Protein 6OWD (pdb70)

Sequence (56 aa):
QIARLQRQIRALQRQNARLQRQIRRALQWQQIARLQRQIRALQRQNARLQRQIRALQW

Solvent-accessible surface area: 4938 Å² total; per-residue (Å²): 111,74,55,129,5,92,160,57,6,164,62,29,62,164,69,21,44,126,5,100,150,76,13,199,87,53,110,283,138,59,51,148,23,76,150,75,5,134,42,15,64,164,88,13,51,152,30,60,127,73,0,138,86,74,98,300

B-factor: mean 40.39, std 10.52, range [23.93, 102.71]

Radius of gyration: 13.15 Å; Cα contacts (8 Å, |Δi|>4): 37; chains: 2; bounding box: 42×14×16 Å

Secondary structure (P-SEA, 3-state):
caaaaaaaaaaaaaaaaaaaaaaaaacc/caaaaaaaaaaaaaaaaaaaaaaaaacc

Foldseek 3Di:
DVVVVVVVVVVVVVVVVVVVVVVVVPDD/DVVVVVVVVVVVVVVVVVVVVVVVVVDD

Structure (mmCIF, N/CA/C/O backbone):
data_6OWD
#
_entry.id   6OWD
#
_cell.length_a   74.730
_cell.length_b   31.290
_cell.length_c   23.930
_cell.angle_alpha   90.000
_cell.angle_beta   101.720
_cell.angle_gamma   90.000
#
_symmetry.space_group_name_H-M   'C 1 2 1'
#
loop_
_entity.id
_entity.type
_entity.pdbx_description
1 polymer R+7
2 non-polymer 'CHLORIDE ION'
3 water water
#
loop_
_atom_site.group_PDB
_atom_site.id
_atom_site.type_symbol
_atom_site.label_atom_id
_atom_site.label_alt_id
_atom_site.label_comp_id
_atom_site.label_asym_id
_atom_site.label_entity_id
_atom_site.label_seq_id
_atom_site.pdbx_PDB_ins_code
_atom_site.Cartn_x
_atom_site.Cartn_y
_atom_site.Cartn_z
_atom_site.occupancy
_atom_site.B_iso_or_equiv
_atom_site.auth_seq_id
_atom_site.auth_comp_id
_atom_site.auth_asym_id
_atom_site.auth_atom_id
_atom_site.pdbx_PDB_model_num
ATOM 7 N N . GLN A 1 2 ? 31.65100 -8.61100 16.23600 1.000 36.84000 1 GLN A N 1
ATOM 8 C CA . GLN A 1 2 ? 30.77500 -8.40600 15.10000 1.000 32.52000 1 GLN A CA 1
ATOM 9 C C . GLN A 1 2 ? 30.18800 -9.67600 14.56800 1.000 30.27000 1 GLN A C 1
ATOM 10 O O . GLN A 1 2 ? 28.99100 -9.65200 14.23200 1.000 34.58000 1 GLN A O 1
ATOM 24 N N . ILE A 1 3 ? 30.98000 -10.75500 14.51000 1.000 28.94000 2 ILE A N 1
ATOM 25 C CA . ILE A 1 3 ? 30.44200 -12.00500 13.97800 1.000 26.18000 2 ILE A CA 1
ATOM 26 C C . ILE A 1 3 ? 29.24100 -12.44700 14.80300 1.000 28.32000 2 ILE A C 1
ATOM 27 O O . ILE A 1 3 ? 28.19200 -12.82400 14.24200 1.000 28.85000 2 ILE A O 1
ATOM 43 N N . ALA A 1 4 ? 29.38200 -12.52200 16.13600 1.000 30.22000 3 ALA A N 1
ATOM 44 C CA . ALA A 1 4 ? 28.25300 -12.92000 16.97900 1.000 29.32000 3 ALA A CA 1
ATOM 45 C C . ALA A 1 4 ? 27.04800 -12.00400 16.80700 1.000 30.67000 3 ALA A C 1
ATOM 46 O O . ALA A 1 4 ? 25.89800 -12.47500 16.73800 1.000 27.87000 3 ALA A O 1
ATOM 53 N N . ARG A 1 5 ? 27.28500 -10.70000 16.73400 1.000 31.50000 4 ARG A N 1
ATOM 54 C CA . ARG A 1 5 ? 26.16400 -9.77200 16.61100 1.000 30.74000 4 ARG A CA 1
ATOM 55 C C . ARG A 1 5 ? 25.41400 -10.03400 15.30600 1.000 27.87000 4 ARG A C 1
ATOM 56 O O . ARG A 1 5 ? 24.19100 -10.07300 15.26200 1.000 29.57000 4 ARG A O 1
ATOM 77 N N . LEU A 1 6 ? 26.15300 -10.22200 14.22200 1.000 29.96000 5 LEU A N 1
ATOM 78 C CA . LEU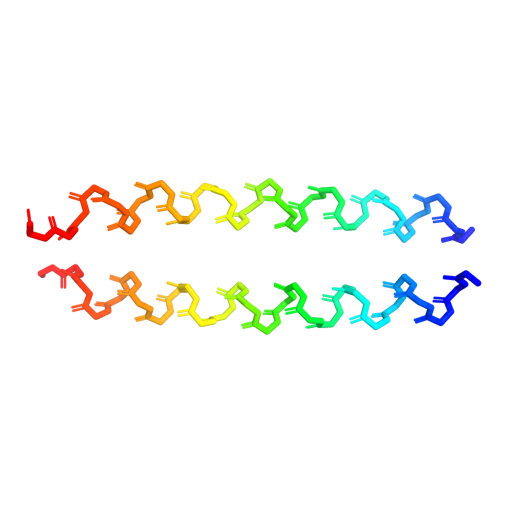 A 1 6 ? 25.52100 -10.47500 12.92100 1.000 25.81000 5 LEU A CA 1
ATOM 79 C C . LEU A 1 6 ? 24.78700 -11.81400 12.89600 1.000 25.57000 5 LEU A C 1
ATOM 80 O O . LEU A 1 6 ? 23.71000 -11.93700 12.31600 1.000 28.91000 5 LEU A O 1
ATOM 96 N N . GLN A 1 7 ? 25.39900 -12.86100 13.40700 1.000 26.52000 6 GLN A N 1
ATOM 97 C CA . GLN A 1 7 ? 24.69400 -14.13000 13.45300 1.000 25.33000 6 GLN A CA 1
ATOM 98 C C . GLN A 1 7 ? 23.43700 -14.06000 14.28500 1.000 27.28000 6 GLN A C 1
ATOM 99 O O . GLN A 1 7 ? 22.39500 -14.58600 13.85700 1.000 30.33000 6 GLN A O 1
ATOM 113 N N . ARG A 1 8 ? 23.48500 -13.41500 15.46100 1.000 26.39000 7 ARG A N 1
ATOM 114 C CA . ARG A 1 8 ? 22.24500 -13.24000 16.23200 1.000 25.66000 7 ARG A CA 1
ATOM 115 C C . ARG A 1 8 ? 21.2050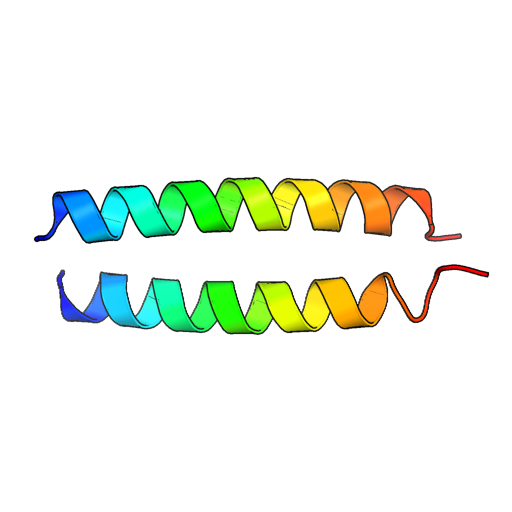0 -12.43700 15.46100 1.000 31.04000 7 ARG A C 1
ATOM 116 O O . ARG A 1 8 ? 20.01300 -12.73500 15.53000 1.000 28.18000 7 ARG A O 1
ATOM 137 N N . GLN A 1 9 ? 21.63400 -11.40400 14.73600 1.000 27.63000 8 GLN A N 1
ATOM 138 C CA . GLN A 1 9 ? 20.68700 -10.58800 13.99100 1.000 28.38000 8 GLN A CA 1
ATOM 139 C C . GLN A 1 9 ? 20.02000 -11.39500 12.87200 1.000 27.15000 8 GLN A C 1
ATOM 140 O O . GLN A 1 9 ? 18.80900 -11.27000 12.62100 1.000 29.08000 8 GLN A O 1
ATOM 154 N N . ILE A 1 10 ? 20.77200 -12.30300 12.25600 1.000 28.14000 9 ILE A N 1
ATOM 155 C CA . ILE A 1 10 ? 20.18000 -13.12100 11.20800 1.000 27.28000 9 ILE A CA 1
ATOM 156 C C . ILE A 1 10 ? 19.12300 -14.01500 11.78800 1.000 27.98000 9 ILE A C 1
ATOM 157 O O . ILE A 1 10 ? 18.03000 -14.14500 11.21800 1.000 28.52000 9 ILE A O 1
ATOM 173 N N . ARG A 1 11 ? 19.43500 -14.65400 12.92600 1.000 30.81000 10 ARG A N 1
ATOM 174 C CA . ARG A 1 11 ? 18.46200 -15.56600 13.51500 1.000 30.86000 10 ARG A CA 1
ATOM 175 C C . ARG A 1 11 ? 17.20600 -14.81000 13.96500 1.000 32.55000 10 ARG A C 1
ATOM 176 O O . ARG A 1 11 ? 16.09600 -15.27800 13.71600 1.000 30.76000 10 ARG A O 1
ATOM 197 N N . ALA A 1 12 ? 17.35400 -13.58300 14.46400 1.000 28.89000 11 ALA A N 1
ATOM 198 C CA . ALA A 1 12 ? 16.21500 -12.74400 14.83600 1.000 28.25000 11 ALA A CA 1
ATOM 199 C C . ALA A 1 12 ? 15.36900 -12.38900 13.62600 1.000 32.30000 11 ALA A C 1
ATOM 200 O O . ALA A 1 12 ? 14.15100 -12.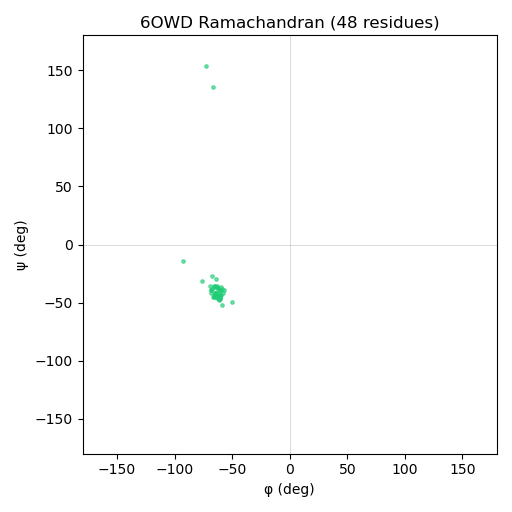49400 13.66400 1.000 33.77000 11 ALA A O 1
ATOM 207 N N . LEU A 1 13 ? 16.01300 -12.06500 12.51700 1.000 27.45000 12 LEU A N 1
ATOM 208 C CA . LEU A 1 13 ? 15.32600 -11.70800 11.29100 1.000 23.93000 12 LEU A CA 1
ATOM 209 C C . LEU A 1 13 ? 14.60200 -12.89700 10.70900 1.000 31.12000 12 LEU A C 1
ATOM 210 O O . LEU A 1 13 ? 13.56500 -12.77000 10.06600 1.000 30.95000 12 LEU A O 1
ATOM 226 N N . GLN A 1 14 ? 15.21400 -14.05300 10.80700 1.000 26.51000 13 GLN A N 1
ATOM 227 C CA . GLN A 1 14 ? 14.54700 -15.26500 10.35800 1.000 29.55000 13 GLN A CA 1
ATOM 228 C C . GLN A 1 14 ? 13.31100 -15.58400 11.19700 1.000 32.46000 13 GLN A C 1
ATOM 229 O O . GLN A 1 14 ? 12.31200 -16.05300 10.64900 1.000 31.21000 13 GLN A O 1
ATOM 243 N N . ARG A 1 15 ? 13.39300 -15.41400 12.51900 1.000 29.97000 14 ARG A N 1
ATOM 244 C CA . ARG A 1 15 ? 12.22900 -15.56300 13.38700 1.000 29.21000 14 ARG A CA 1
ATOM 245 C C . ARG A 1 15 ? 11.15600 -14.54500 13.01500 1.000 31.90000 14 ARG A C 1
ATOM 246 O O . ARG A 1 15 ? 9.98700 -14.88200 12.90000 1.000 34.96000 14 ARG A O 1
ATOM 267 N N . GLN A 1 16 ? 11.54300 -13.29500 12.77300 1.000 33.80000 15 GLN A N 1
ATOM 268 C CA . GLN A 1 16 ? 10.55900 -12.30900 12.33900 1.000 30.00000 15 GLN A CA 1
ATOM 269 C C . GLN A 1 16 ? 9.90800 -12.71200 11.02100 1.000 31.97000 15 GLN A C 1
ATOM 270 O O . GLN A 1 16 ? 8.70000 -12.59700 10.86200 1.000 30.35000 15 GLN A O 1
ATOM 284 N N . ASN A 1 17 ? 10.71600 -13.16700 10.05300 1.000 32.82000 16 ASN A N 1
ATOM 285 C CA . ASN A 1 17 ? 10.20600 -13.65400 8.78300 1.000 32.76000 16 ASN A CA 1
ATOM 286 C C . ASN A 1 17 ? 9.10200 -14.67100 9.00100 1.000 33.96000 16 ASN A C 1
ATOM 287 O O . ASN A 1 17 ? 8.09000 -14.65600 8.31300 1.000 33.24000 16 ASN A O 1
ATOM 298 N N . ALA A 1 18 ? 9.35000 -15.64100 9.85800 1.000 31.22000 17 ALA A N 1
ATOM 299 C CA . ALA A 1 18 ? 8.33400 -16.65300 10.08500 1.000 28.77000 17 ALA A CA 1
ATOM 300 C C . ALA A 1 18 ? 7.09900 -16.04400 10.70400 1.000 35.33000 17 ALA A C 1
ATOM 301 O O . ALA A 1 18 ? 5.98700 -16.42500 10.35200 1.000 37.97000 17 ALA A O 1
ATOM 308 N N . ARG A 1 19 ? 7.26800 -15.12300 11.66500 1.000 28.24000 18 ARG A N 1
ATOM 309 C CA . ARG A 1 19 ? 6.09800 -14.49400 12.26900 1.000 29.99000 18 ARG A CA 1
ATOM 310 C C . ARG A 1 19 ? 5.26800 -13.71400 11.25000 1.000 30.05000 18 ARG A C 1
ATOM 311 O O . ARG A 1 19 ? 4.04900 -13.66600 11.33900 1.000 33.65000 18 ARG A O 1
ATOM 332 N N . LEU A 1 20 ? 5.92000 -13.03900 10.32800 1.000 29.10000 19 LEU A N 1
ATOM 333 C CA . LEU A 1 20 ? 5.21200 -12.33400 9.27000 1.000 29.05000 19 LEU A CA 1
ATOM 334 C C . LEU A 1 20 ? 4.47900 -13.29700 8.34700 1.000 30.09000 19 LEU A C 1
ATOM 335 O O . LEU A 1 20 ? 3.37000 -12.99200 7.91600 1.000 29.13000 19 LEU A O 1
ATOM 351 N N . GLN A 1 21 ? 5.10700 -14.39500 7.93200 1.000 29.96000 20 GLN A N 1
ATOM 352 C CA . GLN A 1 21 ? 4.40000 -15.32100 7.06600 1.000 31.30000 20 GLN A CA 1
ATOM 353 C C . GLN A 1 21 ? 3.16800 -15.81500 7.75400 1.000 33.00000 20 GLN A C 1
ATOM 354 O O . GLN A 1 21 ? 2.15100 -16.03000 7.10400 1.000 35.25000 20 GLN A O 1
ATOM 368 N N . ARG A 1 22 ? 3.27300 -16.05300 9.07200 1.000 33.40000 21 ARG A N 1
ATOM 369 C C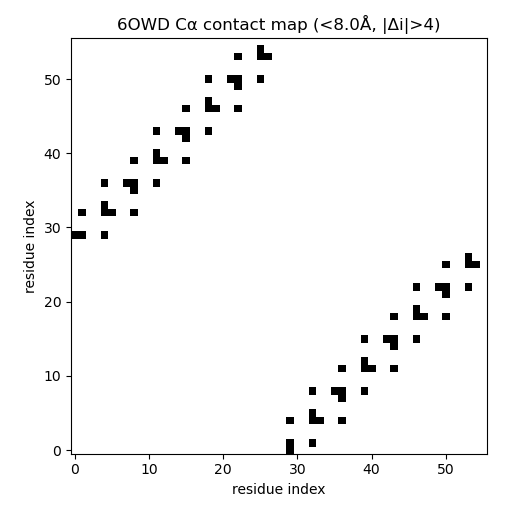A . ARG A 1 22 ? 2.13200 -16.51400 9.84900 1.000 29.86000 21 ARG A CA 1
ATOM 370 C C . ARG A 1 22 ? 1.01800 -15.50000 9.76700 1.000 33.25000 21 ARG A C 1
ATOM 371 O O . ARG A 1 22 ? -0.15700 -15.87200 9.65600 1.000 32.54000 21 ARG A O 1
ATOM 392 N N . GLN A 1 23 ? 1.38000 -14.22400 9.88900 1.000 32.84000 22 GLN A N 1
ATOM 393 C CA . GLN A 1 23 ? 0.38700 -13.16100 9.87400 1.000 30.09000 22 GLN A CA 1
ATOM 394 C C . GLN A 1 23 ? -0.26600 -13.11300 8.52000 1.000 28.61000 22 GLN A C 1
ATOM 395 O O . GLN A 1 23 ? -1.46200 -12.88800 8.40800 1.000 32.50000 22 GLN A O 1
ATOM 409 N N . ILE A 1 24 ? 0.53700 -13.21700 7.45900 1.000 29.83000 23 ILE A N 1
ATOM 410 C CA . ILE A 1 24 ? -0.07800 -13.11800 6.14200 1.000 28.88000 23 ILE A CA 1
ATOM 411 C C . ILE A 1 24 ? -1.05900 -14.24700 5.93600 1.000 34.76000 23 ILE A C 1
ATOM 412 O O . ILE A 1 24 ? -2.17000 -14.04900 5.42700 1.000 31.99000 23 ILE A O 1
ATOM 428 N N A ARG A 1 25 ? -0.68500 -15.46900 6.32000 0.520 34.23000 24 ARG A N 1
ATOM 429 N N B ARG A 1 25 ? -0.68300 -15.46900 6.32000 0.480 34.26000 24 ARG A N 1
ATOM 430 C CA A ARG A 1 25 ? -1.58800 -16.60100 6.15800 0.520 36.14000 24 ARG A CA 1
ATOM 431 C CA B ARG A 1 25 ? -1.57900 -16.60700 6.16500 0.480 36.18000 24 ARG A CA 1
ATOM 432 C C A ARG A 1 25 ? -2.87900 -16.38600 6.92800 0.520 35.80000 24 ARG A C 1
ATOM 433 C C B ARG A 1 25 ? -2.87300 -16.39900 6.93300 0.480 35.80000 24 ARG A C 1
ATOM 434 O O A ARG A 1 25 ? -3.97300 -16.64900 6.41300 0.520 34.89000 24 ARG A O 1
ATOM 435 O O B ARG A 1 25 ? -3.96200 -16.68700 6.42400 0.480 34.84000 24 ARG A O 1
ATOM 476 N N . ALA A 1 26 ? -2.78300 -15.87300 8.15400 1.000 30.16000 25 ALA A N 1
ATOM 477 C CA . ALA A 1 26 ? -3.99700 -15.57100 8.91800 1.000 29.66000 25 ALA A CA 1
ATOM 478 C C . ALA A 1 26 ? -4.87500 -14.51200 8.26400 1.000 35.98000 25 ALA A C 1
ATOM 479 O O . ALA A 1 26 ? -6.10700 -14.58000 8.37100 1.000 35.18000 25 ALA A O 1
ATOM 486 N N . LEU A 1 27 ? -4.26700 -13.48800 7.67500 1.000 33.36000 26 LEU A N 1
ATOM 487 C CA . LEU A 1 27 ? -5.01900 -12.39300 7.08600 1.000 32.45000 26 LEU A CA 1
ATOM 488 C C . LEU A 1 27 ? -5.6480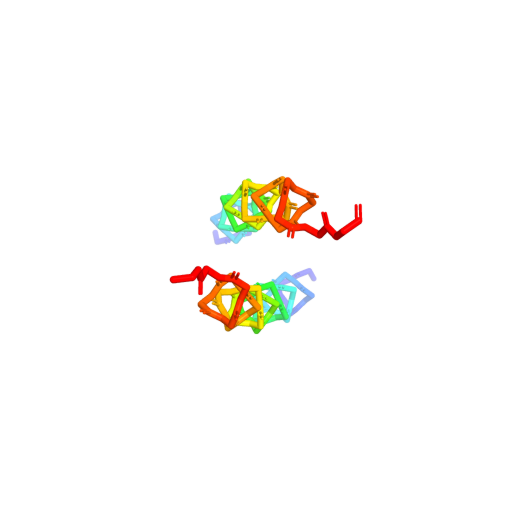0 -12.74700 5.75100 1.000 40.42000 26 LEU A C 1
ATOM 489 O O . LEU A 1 27 ? -6.67900 -12.16600 5.39100 1.000 39.95000 26 LEU A O 1
ATOM 505 N N . GLN A 1 28 ? -5.01900 -13.61200 4.98100 1.000 34.55000 27 GLN A N 1
ATOM 506 C CA . GLN A 1 28 ? -5.54300 -13.94500 3.66000 1.000 42.47000 27 GLN A CA 1
ATOM 507 C C . GLN A 1 28 ? -6.86300 -14.69700 3.82000 1.000 47.19000 27 GLN A C 1
ATOM 508 O O . GLN A 1 28 ? -7.02600 -15.51500 4.73500 1.000 37.23000 27 GLN A O 1
ATOM 522 N N . TRP 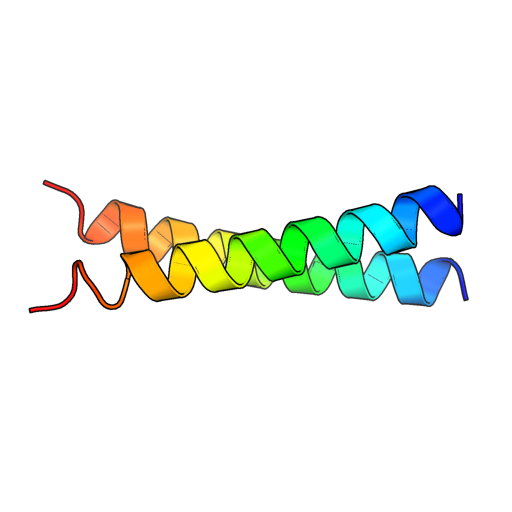A 1 29 ? -7.85600 -14.30800 3.01200 1.000 38.15000 28 TRP A N 1
ATOM 523 C CA . TRP A 1 29 ? -9.14000 -14.96800 3.03600 1.0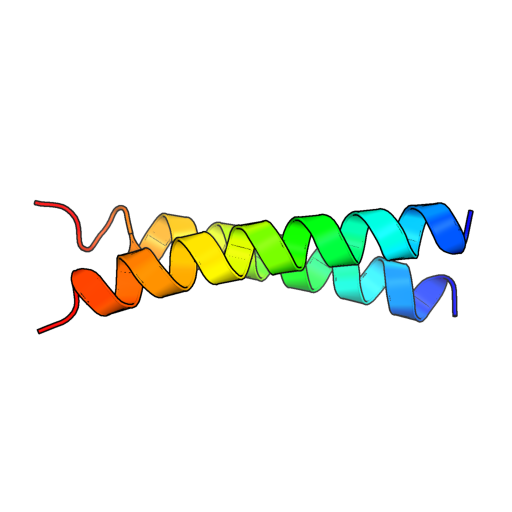00 47.14000 28 TRP A CA 1
ATOM 524 C C . TRP A 1 29 ? -9.13000 -16.24800 2.19800 1.000 53.80000 28 TRP A C 1
ATOM 554 N N A GLN B 1 2 ? 33.82400 -13.71400 5.55300 0.450 29.42000 1 GLN B N 1
ATOM 555 N N B GLN B 1 2 ? 33.78800 -13.73600 5.54700 0.550 29.39000 1 GLN B N 1
ATOM 556 C CA A GLN B 1 2 ? 32.68500 -14.15700 6.36900 0.450 29.95000 1 GLN B CA 1
ATOM 557 C CA B GLN B 1 2 ? 32.67300 -14.17800 6.40000 0.550 29.93000 1 GLN B CA 1
ATOM 558 C C A GLN B 1 2 ? 31.77700 -13.01400 6.80500 0.450 27.82000 1 GLN B C 1
ATOM 559 C C B GLN B 1 2 ? 31.78100 -13.03700 6.86800 0.550 27.81000 1 GLN B C 1
ATOM 560 O O A GLN B 1 2 ? 30.55000 -13.15200 6.79400 0.450 29.55000 1 GLN B O 1
ATOM 561 O O B GLN B 1 2 ? 30.56200 -13.20200 6.94300 0.550 29.58000 1 GLN B O 1
ATOM 588 N N . ILE B 1 3 ? 32.38000 -11.89300 7.22000 1.000 32.25000 2 ILE B N 1
ATOM 589 C CA . ILE B 1 3 ? 31.58300 -10.80300 7.78300 1.000 27.97000 2 ILE B CA 1
ATOM 590 C C . ILE B 1 3 ? 30.72000 -10.20000 6.68500 1.000 27.68000 2 ILE B C 1
ATOM 591 O O . ILE B 1 3 ? 29.52300 -9.98500 6.87600 1.000 28.62000 2 ILE B O 1
ATOM 607 N N . ALA B 1 4 ? 31.28100 -9.99300 5.50600 1.000 31.27000 3 ALA B N 1
ATOM 608 C CA . ALA B 1 4 ? 30.49000 -9.42800 4.41900 1.000 31.25000 3 ALA B CA 1
ATOM 609 C C . ALA B 1 4 ? 29.40600 -10.38700 3.94900 1.000 28.34000 3 ALA B C 1
ATOM 610 O O . ALA B 1 4 ? 28.33000 -9.92500 3.52100 1.000 28.87000 3 ALA B O 1
ATOM 617 N N . ARG B 1 5 ? 29.62200 -11.71900 4.11700 1.000 29.54000 4 ARG B N 1
ATOM 618 C CA . ARG B 1 5 ? 28.56700 -12.68400 3.76400 1.000 26.29000 4 ARG B CA 1
ATOM 619 C C . ARG B 1 5 ? 27.39300 -12.55600 4.71800 1.000 24.93000 4 ARG B C 1
ATOM 620 O O . ARG B 1 5 ? 26.20900 -12.63300 4.32300 1.000 29.97000 4 ARG B O 1
ATOM 641 N N . LEU B 1 6 ? 27.73000 -12.40200 5.99400 1.000 29.21000 5 LEU B N 1
ATOM 642 C CA . LEU B 1 6 ? 26.70900 -12.20500 6.98400 1.000 25.94000 5 LEU B CA 1
ATOM 643 C C . LEU B 1 6 ? 25.95600 -10.97100 6.66500 1.000 26.81000 5 LEU B C 1
ATOM 644 O O . LEU B 1 6 ? 24.74500 -10.93500 6.85100 1.000 28.96000 5 LEU B O 1
ATOM 660 N N . GLN B 1 7 ? 26.66900 -9.90700 6.33600 1.000 26.65000 6 GLN B N 1
ATOM 661 C CA . GLN B 1 7 ? 26.01700 -8.62100 6.08400 1.000 29.67000 6 GLN B CA 1
ATOM 662 C C . GLN B 1 7 ? 25.09300 -8.69900 4.87900 1.000 30.58000 6 GLN B C 1
ATOM 663 O O . GLN B 1 7 ? 23.95500 -8.17000 4.92300 1.000 28.21000 6 GLN B O 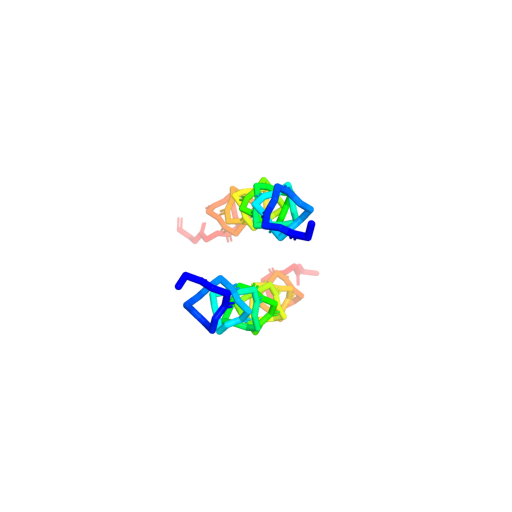1
ATOM 677 N N . ARG B 1 8 ? 25.48000 -9.48700 3.85900 1.000 28.49000 7 ARG B N 1
ATOM 678 C CA . ARG B 1 8 ? 24.61000 -9.63600 2.68300 1.000 31.40000 7 ARG B CA 1
ATOM 679 C C . ARG B 1 8 ? 23.35700 -10.42700 3.03300 1.000 28.21000 7 ARG B C 1
ATOM 680 O O . ARG B 1 8 ? 22.27900 -10.11800 2.52100 1.000 30.92000 7 ARG B O 1
ATOM 701 N N . GLN B 1 9 ? 23.47700 -11.42500 3.91900 1.000 29.18000 8 GLN B N 1
ATOM 702 C CA . GLN B 1 9 ? 22.34300 -12.23800 4.34300 1.000 29.99000 8 GLN B CA 1
ATOM 703 C C . GLN B 1 9 ? 21.37000 -11.41200 5.16500 1.000 32.93000 8 GLN B C 1
ATOM 704 O O . GLN B 1 9 ? 20.14700 -11.54800 5.01600 1.000 30.76000 8 GLN B O 1
ATOM 718 N N . ILE B 1 10 ? 21.90700 -10.53000 6.01000 1.000 26.65000 9 ILE B N 1
ATOM 719 C CA . ILE B 1 10 ? 21.03000 -9.60600 6.71900 1.000 27.54000 9 ILE B CA 1
ATOM 720 C C . ILE B 1 10 ? 20.27300 -8.72300 5.73800 1.000 26.72000 9 ILE B C 1
ATOM 721 O O . ILE B 1 10 ? 19.06700 -8.50700 5.89900 1.000 29.37000 9 ILE B O 1
ATOM 737 N N . ARG B 1 11 ? 20.97500 -8.13600 4.73400 1.000 32.72000 10 ARG B N 1
ATOM 738 C CA . ARG B 1 11 ? 20.27400 -7.24100 3.80800 1.000 32.09000 10 ARG B CA 1
ATOM 739 C C . ARG B 1 11 ? 19.19400 -7.98900 3.03200 1.000 28.32000 10 ARG B C 1
ATOM 740 O O . ARG B 1 11 ? 18.08400 -7.48200 2.87400 1.000 33.91000 10 ARG B O 1
ATOM 761 N N . ALA B 1 12 ? 19.44300 -9.22800 2.64500 1.000 28.20000 11 ALA B N 1
ATOM 762 C CA . ALA B 1 12 ? 18.41700 -9.99600 1.93800 1.000 29.56000 11 ALA B CA 1
ATOM 763 C C . ALA B 1 12 ? 17.19300 -10.27300 2.82100 1.000 31.85000 11 ALA B C 1
ATOM 764 O O . ALA B 1 12 ? 16.06500 -10.05000 2.40200 1.000 32.57000 11 ALA B O 1
ATOM 771 N N . LEU B 1 13 ? 17.41700 -10.66200 4.08300 1.000 28.93000 12 LEU B N 1
ATOM 772 C CA . LEU B 1 13 ? 16.32400 -10.87900 5.01600 1.000 26.22000 12 LEU B CA 1
ATOM 773 C C . LEU B 1 13 ? 15.56800 -9.60300 5.27600 1.000 28.73000 12 LEU B C 1
ATOM 774 O O . LEU B 1 13 ? 14.35100 -9.64100 5.43700 1.000 31.06000 12 LEU B O 1
ATOM 790 N N . GLN B 1 14 ? 16.26400 -8.48300 5.35500 1.000 28.36000 13 GLN B N 1
ATOM 791 C CA . GLN B 1 14 ? 15.59200 -7.21500 5.57000 1.000 29.68000 13 GLN B CA 1
ATOM 792 C C . GLN B 1 14 ? 14.70300 -6.85900 4.38800 1.000 32.80000 13 GLN B C 1
ATOM 793 O O . GLN B 1 14 ? 13.58000 -6.37300 4.57500 1.000 31.80000 13 GLN B O 1
ATOM 807 N N . ARG B 1 15 ? 15.18900 -7.09100 3.17600 1.000 28.86000 14 ARG B N 1
ATOM 808 C CA . ARG B 1 15 ? 14.37700 -6.92200 1.96200 1.000 30.71000 14 ARG B CA 1
ATOM 809 C C . ARG B 1 15 ? 13.16100 -7.84500 1.96400 1.000 32.13000 14 ARG B C 1
ATOM 810 O O . ARG B 1 15 ? 12.05200 -7.41900 1.64900 1.000 35.24000 14 ARG B O 1
ATOM 831 N N . GLN B 1 16 ? 13.36300 -9.10800 2.30900 1.000 30.00000 15 GLN B N 1
ATOM 832 C CA . GLN B 1 16 ? 12.26100 -10.05700 2.34000 1.000 34.71000 15 GLN B CA 1
ATOM 833 C C . GLN B 1 16 ? 11.22100 -9.63200 3.34600 1.000 32.50000 15 GLN B C 1
ATOM 834 O O . GLN B 1 16 ? 10.02400 -9.66900 3.07200 1.000 31.55000 15 GLN B O 1
ATOM 848 N N . ASN B 1 17 ? 11.66400 -9.28800 4.53900 1.000 29.73000 16 ASN B N 1
ATOM 849 C CA . ASN B 1 17 ? 10.71100 -8.91500 5.56800 1.000 28.10000 16 ASN B CA 1
ATOM 850 C C . ASN B 1 17 ? 9.95300 -7.62000 5.23600 1.000 28.93000 16 ASN B C 1
ATOM 851 O O . ASN B 1 17 ? 8.76200 -7.50800 5.59900 1.000 30.87000 16 ASN B O 1
ATOM 862 N N . ALA B 1 18 ? 10.60300 -6.64100 4.61900 1.000 29.51000 17 ALA B N 1
ATOM 863 C CA . ALA B 1 18 ? 9.90000 -5.40100 4.23300 1.000 28.74000 17 ALA B CA 1
ATOM 864 C C . ALA B 1 18 ? 8.81000 -5.68700 3.21700 1.000 29.87000 17 ALA B C 1
ATOM 865 O O . ALA B 1 18 ? 7.69000 -5.17800 3.34300 1.000 31.70000 17 ALA B O 1
ATOM 872 N N . ARG B 1 19 ? 9.07200 -6.63600 2.31000 1.000 33.08000 18 ARG B N 1
ATOM 873 C CA . ARG B 1 19 ? 8.07900 -7.10100 1.34300 1.000 28.23000 18 ARG B CA 1
ATOM 874 C C . ARG B 1 19 ? 6.89800 -7.75400 2.01100 1.000 29.43000 18 ARG B C 1
ATOM 875 O O . ARG B 1 19 ? 5.74900 -7.40300 1.74200 1.000 30.99000 18 ARG B O 1
ATOM 896 N N . LEU B 1 20 ? 7.16000 -8.62700 2.97600 1.000 26.70000 19 LEU B N 1
ATOM 897 C CA . LEU B 1 20 ? 6.05400 -9.20800 3.69200 1.000 27.58000 19 LEU B CA 1
ATOM 898 C C . LEU B 1 20 ? 5.27300 -8.15500 4.47200 1.000 29.75000 19 LEU B C 1
ATOM 899 O O . LEU B 1 20 ? 4.04700 -8.24700 4.54600 1.000 32.61000 19 LEU B O 1
ATOM 915 N N . GLN B 1 21 ? 5.97400 -7.25500 5.17600 1.000 27.27000 20 GLN B N 1
ATOM 916 C CA . GLN B 1 21 ? 5.32300 -6.20800 5.97200 1.000 30.83000 20 GLN B CA 1
ATOM 917 C C . GLN B 1 21 ? 4.45700 -5.31000 5.09900 1.000 36.63000 20 GLN B C 1
ATOM 918 O O . GLN B 1 21 ? 3.40200 -4.86200 5.55300 1.000 33.34000 20 GLN B O 1
ATOM 932 N N . ARG B 1 22 ? 4.88500 -5.00500 3.85100 1.000 30.13000 21 ARG B N 1
ATOM 933 C CA . ARG B 1 22 ? 4.01100 -4.26100 2.92900 1.000 30.29000 21 ARG B CA 1
ATOM 934 C C . ARG B 1 22 ? 2.70700 -5.01700 2.63800 1.000 30.22000 21 ARG B C 1
ATOM 935 O O . ARG B 1 22 ? 1.63900 -4.40300 2.49000 1.000 31.61000 21 ARG B O 1
ATOM 956 N N . GLN B 1 23 ? 2.79300 -6.33800 2.47600 1.000 29.99000 22 GLN B N 1
ATOM 957 C CA . GLN B 1 23 ? 1.61400 -7.13700 2.21500 1.000 28.47000 22 GLN B CA 1
ATOM 958 C C . GLN B 1 23 ? 0.72900 -7.16700 3.42400 1.000 30.69000 22 GLN B C 1
ATOM 959 O O . GLN B 1 23 ? -0.47800 -7.04000 3.30500 1.000 30.51000 22 GLN B O 1
ATOM 973 N N . ILE B 1 24 ? 1.32600 -7.26000 4.60200 1.000 30.93000 23 ILE B N 1
ATOM 974 C CA . ILE B 1 24 ? 0.52700 -7.25400 5.81300 1.000 30.05000 23 ILE B CA 1
ATOM 975 C C . ILE B 1 24 ? -0.23000 -5.93500 5.92700 1.000 31.15000 23 ILE B C 1
ATOM 976 O O . ILE B 1 24 ? -1.41000 -5.90700 6.28100 1.000 33.72000 23 ILE B O 1
ATOM 992 N N . ARG B 1 25 ? 0.46700 -4.82200 5.70600 1.000 28.05000 24 ARG B N 1
ATOM 993 C CA . ARG B 1 25 ? -0.17200 -3.51900 5.78800 1.000 31.30000 24 ARG B CA 1
ATOM 994 C C . ARG B 1 25 ? -1.35600 -3.42200 4.84700 1.000 32.57000 24 ARG B C 1
ATOM 995 O O . ARG B 1 25 ? -2.42600 -2.92000 5.22000 1.000 33.03000 24 ARG B O 1
ATOM 1016 N N . ALA B 1 26 ? -1.22300 -3.99000 3.65800 1.000 31.49000 25 ALA B N 1
ATOM 1017 C CA . ALA B 1 26 ? -2.31400 -3.98100 2.68800 1.000 33.42000 25 ALA B CA 1
ATOM 1018 C C . ALA B 1 26 ? -3.53700 -4.76900 3.16600 1.000 29.22000 25 ALA B C 1
ATOM 1019 O O . ALA B 1 26 ? -4.64800 -4.48900 2.76400 1.000 32.44000 25 ALA B O 1
ATOM 1026 N N . LEU B 1 27 ? -3.35300 -5.78900 3.97700 1.000 30.63000 26 LEU B N 1
ATOM 1027 C CA . LEU B 1 27 ? -4.42300 -6.69100 4.38000 1.000 34.37000 26 LEU B CA 1
ATOM 1028 C C . LEU B 1 27 ? -5.09000 -6.27100 5.67900 1.000 34.49000 26 LEU B C 1
ATOM 1029 O O . LEU B 1 27 ? -6.15500 -6.79100 6.01500 1.000 35.22000 26 LEU B O 1
ATOM 1045 N N . GLN B 1 28 ? -4.46500 -5.36500 6.40700 1.000 33.48000 27 GLN B N 1
ATOM 1046 C CA . GLN B 1 28 ? -5.01500 -4.85700 7.65300 1.000 31.22000 27 GLN B CA 1
ATOM 1047 C C . GLN B 1 28 ? -6.19900 -3.92400 7.38200 1.000 37.03000 27 GLN B C 1
ATOM 1048 O O . GLN B 1 28 ? -6.40200 -3.40000 6.29000 1.000 37.09000 27 GLN B O 1
ATOM 1062 N N . TRP B 1 29 ? -7.07400 -3.84700 8.37100 1.000 38.90000 28 TRP B N 1
ATOM 1063 C CA . TRP B 1 29 ? -8.37200 -3.14100 8.21000 1.000 33.33000 28 TRP B CA 1
ATOM 1064 C C . TRP B 1 29 ? -8.11000 -1.64800 8.38000 1.000 32.48000 28 TRP B C 1
ATOM 1065 O O . TRP B 1 29 ? -8.12000 -0.86700 7.37400 1.000 39.35000 28 TRP B O 1
#